Protein AF-A0A4Q3A706-F1 (afdb_monomer)

pLDDT: mean 92.6, std 8.7, range [52.06, 98.5]

Sequence (160 aa):
MGISVAVTYSTTRGGYRIYGEHDINELVDELVRADLVVGWNHVEFDYPVLQGYTIYDLPAQTVNLDMMLSLQETLGFRMKLDAAASASLGTGKSADGLDALKWWQEHKKTGSLEPLMKIAEYCAFDVKVTKCVHEYALANGHIKYHDRGGQLQEAVVSWA

Radius of gyration: 16.3 Å; Cα contacts (8 Å, |Δi|>4): 217; chains: 1; bounding box: 38×32×43 Å

Solvent-accessible surface area (backbone atoms only — not comparable to full-atom values): 9342 Å² total; per-residue (Å²): 127,82,70,74,64,49,53,50,70,39,80,91,78,69,45,75,46,80,32,47,65,90,38,47,66,59,52,51,53,50,48,51,69,34,89,58,44,75,42,73,44,32,74,82,44,53,43,65,51,47,46,82,78,47,92,63,59,54,80,83,56,32,44,75,45,35,52,30,55,58,46,20,74,76,70,75,49,84,63,55,68,67,50,38,36,31,53,58,70,72,47,79,84,76,86,63,73,75,52,45,57,52,27,50,54,49,21,76,73,66,72,47,63,66,35,53,51,52,38,45,52,52,43,45,48,54,48,48,50,50,52,53,46,50,53,47,25,69,76,67,43,30,45,27,32,60,50,99,85,65,48,81,45,74,46,78,52,86,90,121

Secondary structure (DSSP, 8-state):
---SEEEEEETTTTEEEEEEGGGHHHHHHHHHH-S-EEESSTTTTHHHHHTTT-SS-HHHHS-EEEHHHHHHHHHSSPPPHHHHHHHHH----PPPHHHHHHHHHHHHHH--SHHHHHHHHHHHHHHHHHHHHHHHHHHHSEEEEE-TTS-EEEEE----

Foldseek 3Di:
DADQKAKAQDPVVRDMDIDGRVCLVVVLVVQLPDQEDFAACCLVPVQVRSVVPDPDPSVVSHHYDHPQVQLCVQPVDGDDLQQQLCFQVVDHDDDDPVLLVVLVVVCVVPVDCVSVVVNRVSNVVRNVSSVVSVVSCVVPQWTWGADPVRDIDTDGDDPD

Nearest PDB structures (foldseek):
  7mbx-assembly1_R  TM=3.502E-01  e=4.053E+00  Homo sapiens
  9bkk-assembly1_R  TM=3.249E-01  e=5.965E+00  Homo sapiens
  4wav-assembly2_B  TM=2.549E-01  e=6.361E+00  Haloquadratum walsbyi C23
  4wav-assembly1_A  TM=2.654E-01  e=6.361E+00  Haloquadratum walsbyi C23
  6zqe-assembly1_UK  TM=1.660E-01  e=4.322E+00  Saccharomyces cerevisiae S288C

Mean predicted aligned error: 3.95 Å

Structure (mmCIF, N/CA/C/O backbone):
data_AF-A0A4Q3A706-F1
#
_entry.id   AF-A0A4Q3A706-F1
#
loop_
_atom_site.group_PDB
_atom_site.id
_atom_site.type_symbol
_atom_site.label_atom_id
_atom_site.label_alt_id
_atom_site.label_comp_id
_atom_site.label_asym_id
_atom_site.label_entity_id
_atom_site.label_seq_id
_atom_site.pdbx_PDB_ins_code
_atom_site.Cartn_x
_atom_site.Cartn_y
_atom_site.Cartn_z
_atom_site.occupancy
_atom_site.B_iso_or_equiv
_atom_site.auth_seq_id
_atom_site.auth_comp_id
_atom_site.auth_asym_id
_atom_site.auth_atom_id
_atom_site.pdbx_PDB_model_num
ATOM 1 N N . MET A 1 1 ? 4.327 9.803 -15.810 1.00 62.97 1 MET A N 1
ATOM 2 C CA . MET A 1 1 ? 5.052 8.998 -14.802 1.00 62.97 1 MET A CA 1
ATOM 3 C C . MET A 1 1 ? 4.741 7.551 -15.142 1.00 62.97 1 MET A C 1
ATOM 5 O O . MET A 1 1 ? 3.591 7.308 -15.469 1.00 62.97 1 MET A O 1
ATOM 9 N N . GLY A 1 2 ? 5.738 6.670 -15.222 1.00 79.00 2 GLY A N 1
ATOM 10 C CA . GLY A 1 2 ? 5.550 5.273 -15.639 1.00 79.00 2 GLY A CA 1
ATOM 11 C C . GLY A 1 2 ? 5.933 4.306 -14.523 1.00 79.00 2 GLY A C 1
ATOM 12 O O . GLY A 1 2 ? 6.553 4.732 -13.546 1.00 79.00 2 GLY A O 1
ATOM 13 N N . ILE A 1 3 ? 5.570 3.037 -14.670 1.00 87.19 3 ILE A N 1
ATOM 14 C CA . ILE A 1 3 ? 5.856 1.987 -13.688 1.00 87.19 3 ILE A CA 1
ATOM 15 C C . ILE A 1 3 ? 7.185 1.327 -14.043 1.00 87.19 3 ILE A C 1
ATOM 17 O O . ILE A 1 3 ? 7.359 0.839 -15.153 1.00 87.19 3 ILE A O 1
ATOM 21 N N . SER A 1 4 ? 8.123 1.311 -13.096 1.00 90.88 4 SER A N 1
ATOM 22 C CA . SER A 1 4 ? 9.358 0.531 -13.220 1.00 90.88 4 SER A CA 1
ATOM 23 C C . SER A 1 4 ? 9.138 -0.912 -12.769 1.00 90.88 4 SER A C 1
ATOM 25 O O . SER A 1 4 ? 9.434 -1.850 -13.505 1.00 90.88 4 SER A O 1
ATOM 27 N N . VAL A 1 5 ? 8.608 -1.077 -11.558 1.00 94.31 5 VAL A N 1
ATOM 28 C CA . VAL A 1 5 ? 8.279 -2.356 -10.931 1.00 94.31 5 VAL A CA 1
ATOM 29 C C . VAL A 1 5 ? 7.028 -2.163 -10.079 1.00 94.31 5 VAL A C 1
ATOM 31 O O . VAL A 1 5 ? 6.904 -1.152 -9.390 1.00 94.31 5 VAL A O 1
ATOM 34 N N . ALA A 1 6 ? 6.135 -3.146 -10.092 1.00 96.12 6 ALA A N 1
ATOM 35 C CA . ALA A 1 6 ? 5.033 -3.261 -9.145 1.00 96.12 6 ALA A CA 1
ATOM 36 C C . ALA A 1 6 ? 5.099 -4.611 -8.423 1.00 96.12 6 ALA A C 1
ATOM 38 O O . ALA A 1 6 ? 5.630 -5.587 -8.956 1.00 96.12 6 ALA A O 1
ATOM 39 N N . VAL A 1 7 ? 4.576 -4.674 -7.199 1.00 97.56 7 VAL A N 1
ATOM 40 C CA . VAL A 1 7 ? 4.555 -5.903 -6.399 1.00 97.56 7 VAL A CA 1
ATOM 41 C C . VAL A 1 7 ? 3.188 -6.069 -5.756 1.00 97.56 7 VAL A C 1
ATOM 43 O O . VAL A 1 7 ? 2.635 -5.115 -5.222 1.00 97.56 7 VAL A O 1
ATOM 46 N N . THR A 1 8 ? 2.664 -7.291 -5.768 1.00 98.38 8 THR A N 1
ATOM 47 C CA . THR A 1 8 ? 1.468 -7.669 -5.004 1.00 98.38 8 THR A CA 1
ATOM 48 C C . THR A 1 8 ? 1.769 -8.861 -4.108 1.00 98.38 8 THR A C 1
ATOM 50 O O . THR A 1 8 ? 2.693 -9.637 -4.362 1.00 98.38 8 THR A O 1
ATOM 53 N N . TYR A 1 9 ? 0.963 -9.039 -3.063 1.00 98.44 9 TYR A N 1
ATOM 54 C CA . TYR A 1 9 ? 0.813 -10.313 -2.367 1.00 98.44 9 TYR A CA 1
ATOM 55 C C . TYR A 1 9 ? -0.634 -10.762 -2.531 1.00 98.44 9 TYR A C 1
ATOM 57 O O . TYR A 1 9 ? -1.549 -10.029 -2.168 1.00 98.44 9 TYR A O 1
ATOM 65 N N . SER A 1 10 ? -0.842 -11.968 -3.055 1.00 98.06 10 SER A N 1
ATOM 66 C CA . SER A 1 10 ? -2.180 -12.546 -3.189 1.00 98.06 10 SER A CA 1
ATOM 67 C C . SER A 1 10 ? -2.381 -13.611 -2.119 1.00 98.06 10 SER A C 1
ATOM 69 O O . SER A 1 10 ? -1.570 -14.531 -1.996 1.00 98.06 10 SER A O 1
ATOM 71 N N . THR A 1 11 ? -3.474 -13.505 -1.365 1.00 96.19 11 THR A N 1
ATOM 72 C CA . THR A 1 11 ? -3.893 -14.519 -0.387 1.00 96.19 11 THR A CA 1
ATOM 73 C C . THR A 1 11 ? -4.352 -15.804 -1.073 1.00 96.19 11 THR A C 1
ATOM 75 O O . THR A 1 11 ? -4.029 -16.886 -0.594 1.00 96.19 11 THR A O 1
ATOM 78 N N . THR A 1 12 ? -5.001 -15.708 -2.238 1.00 94.88 12 THR A N 1
ATOM 79 C CA . THR A 1 12 ? -5.393 -16.858 -3.072 1.00 94.88 12 THR A CA 1
ATOM 80 C C . THR A 1 12 ? -4.182 -17.645 -3.568 1.00 94.88 12 T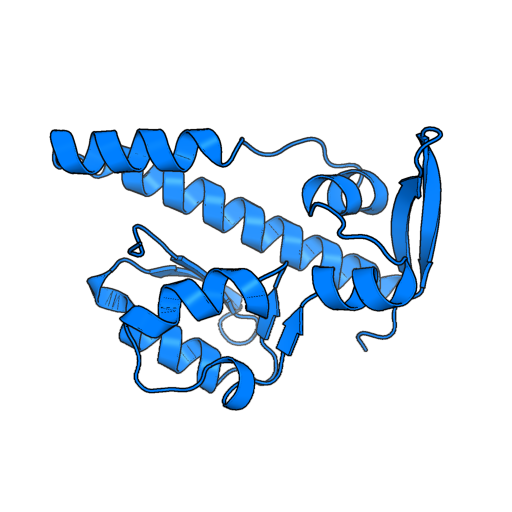HR A C 1
ATOM 82 O O . THR A 1 12 ? -4.180 -18.873 -3.525 1.00 94.88 12 THR A O 1
ATOM 85 N N . ARG A 1 13 ? -3.133 -16.948 -4.031 1.00 95.44 13 ARG A N 1
ATOM 86 C CA . ARG A 1 13 ? -1.874 -17.578 -4.472 1.00 95.44 13 ARG A CA 1
ATOM 87 C C . ARG A 1 13 ? -0.967 -17.967 -3.299 1.00 95.44 13 ARG A C 1
ATOM 89 O O . ARG A 1 13 ? -0.125 -18.846 -3.452 1.00 95.44 13 ARG A O 1
ATOM 96 N N . GLY A 1 14 ? -1.094 -17.293 -2.158 1.00 96.25 14 GLY A N 1
ATOM 97 C CA . GLY A 1 14 ? -0.226 -17.462 -0.992 1.00 96.25 14 GLY A CA 1
ATOM 98 C C . GLY A 1 14 ? 1.184 -16.889 -1.171 1.00 96.25 14 GLY A C 1
ATOM 99 O O . GLY A 1 14 ? 2.118 -17.359 -0.522 1.00 96.25 14 GLY A O 1
ATOM 100 N N . GLY A 1 15 ? 1.380 -15.894 -2.045 1.00 96.94 15 GLY A N 1
ATOM 101 C CA . GLY A 1 15 ? 2.727 -15.432 -2.390 1.00 96.94 15 GLY A CA 1
ATOM 102 C C . GLY A 1 15 ? 2.815 -14.080 -3.088 1.00 96.94 15 GLY A C 1
ATOM 103 O O . GLY A 1 15 ? 1.850 -13.589 -3.688 1.00 96.94 15 GLY A O 1
ATOM 104 N N . TYR A 1 16 ? 4.022 -13.512 -3.022 1.00 97.88 16 TYR A N 1
ATOM 105 C CA . TYR A 1 16 ? 4.380 -12.274 -3.706 1.00 97.88 16 TYR A CA 1
ATOM 106 C C . TYR A 1 16 ? 4.522 -12.499 -5.208 1.00 97.88 16 TYR A C 1
ATOM 108 O O . TYR A 1 16 ? 4.970 -13.561 -5.647 1.00 97.88 16 TYR A O 1
ATOM 116 N N . ARG A 1 17 ? 4.185 -11.478 -5.988 1.00 97.88 17 ARG A N 1
ATOM 117 C CA . ARG A 1 17 ? 4.477 -11.423 -7.415 1.00 97.88 17 ARG A CA 1
ATOM 118 C C . ARG A 1 17 ? 5.020 -10.055 -7.777 1.00 97.88 17 ARG A C 1
ATOM 120 O O . ARG A 1 17 ? 4.501 -9.046 -7.316 1.00 97.88 17 ARG A O 1
ATOM 127 N N . ILE A 1 18 ? 6.076 -10.061 -8.579 1.00 97.12 18 ILE A N 1
ATOM 128 C CA . ILE A 1 18 ? 6.731 -8.870 -9.109 1.00 97.12 18 ILE A CA 1
ATOM 129 C C . ILE A 1 18 ? 6.292 -8.726 -10.566 1.00 97.12 18 ILE A C 1
ATOM 131 O O . ILE A 1 18 ? 6.258 -9.719 -11.294 1.00 97.12 18 ILE A O 1
ATOM 135 N N . TYR A 1 19 ? 5.969 -7.503 -10.963 1.00 96.81 19 TYR A N 1
ATOM 136 C CA . TYR A 1 19 ? 5.522 -7.132 -12.298 1.00 96.81 19 TYR A CA 1
ATOM 137 C C . TYR A 1 19 ? 6.473 -6.089 -12.871 1.00 96.81 19 TYR A C 1
ATOM 139 O O . TYR A 1 19 ? 6.715 -5.056 -12.240 1.00 96.81 19 TYR A O 1
ATOM 147 N N . GLY A 1 20 ? 7.009 -6.355 -14.060 1.00 93.44 20 GLY A N 1
ATOM 148 C CA . GLY A 1 20 ? 7.644 -5.325 -14.873 1.00 93.44 20 GLY A CA 1
ATOM 149 C C . GLY A 1 20 ? 6.614 -4.548 -15.693 1.00 93.44 20 GLY A C 1
ATOM 150 O O . GLY A 1 20 ? 5.427 -4.873 -15.711 1.00 93.44 20 GLY A O 1
ATOM 151 N N . GLU A 1 21 ? 7.077 -3.549 -16.443 1.00 90.00 21 GLU A N 1
ATOM 152 C CA . GLU A 1 21 ? 6.218 -2.750 -17.331 1.00 90.00 21 GLU A CA 1
ATOM 153 C C . GLU A 1 21 ? 5.483 -3.600 -18.390 1.00 90.00 21 GLU A C 1
ATOM 155 O O . GLU A 1 21 ? 4.365 -3.279 -18.789 1.00 90.00 21 GLU A O 1
ATOM 160 N N . HIS A 1 22 ? 6.068 -4.721 -18.820 1.00 91.06 22 HIS A N 1
ATOM 161 C CA . HIS A 1 22 ? 5.438 -5.635 -19.780 1.00 91.06 22 HIS A CA 1
ATOM 162 C C . HIS A 1 22 ? 4.329 -6.507 -19.171 1.00 91.06 22 HIS A C 1
ATOM 164 O O . HIS A 1 22 ? 3.493 -7.018 -19.913 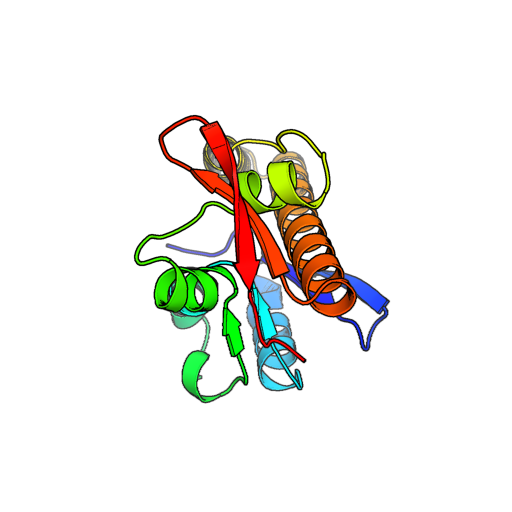1.00 91.06 22 HIS A O 1
ATOM 170 N N . ASP A 1 23 ? 4.286 -6.629 -17.843 1.00 95.69 23 ASP A N 1
ATOM 171 C CA . ASP A 1 23 ? 3.353 -7.502 -17.125 1.00 95.69 23 ASP A CA 1
ATOM 172 C C . ASP A 1 23 ? 2.151 -6.726 -16.553 1.00 95.69 23 ASP A C 1
ATOM 174 O O . ASP A 1 23 ? 1.338 -7.283 -15.816 1.00 95.69 23 ASP A O 1
ATOM 178 N N . ILE A 1 24 ? 2.018 -5.430 -16.864 1.00 94.31 24 ILE A N 1
ATOM 179 C CA . ILE A 1 24 ? 1.009 -4.553 -16.244 1.00 94.31 24 ILE A CA 1
ATOM 180 C C . ILE A 1 24 ? -0.423 -5.007 -16.531 1.00 94.31 24 ILE A C 1
ATOM 182 O O . ILE A 1 24 ? -1.274 -4.903 -15.652 1.00 94.31 24 ILE A O 1
ATOM 186 N N . ASN A 1 25 ? -0.693 -5.574 -17.708 1.00 94.69 25 ASN A N 1
ATOM 187 C CA . ASN A 1 25 ? -2.013 -6.144 -17.992 1.00 94.69 25 ASN A CA 1
ATOM 188 C C . ASN A 1 25 ? -2.357 -7.278 -17.015 1.00 94.69 25 ASN A C 1
ATOM 190 O O . ASN A 1 25 ? -3.488 -7.366 -16.551 1.00 94.69 25 ASN A O 1
ATOM 194 N N . GLU A 1 26 ? -1.376 -8.103 -16.642 1.00 97.00 26 GLU A N 1
ATOM 195 C CA . GLU A 1 26 ? -1.588 -9.190 -15.686 1.00 97.00 26 GLU A CA 1
ATOM 196 C C . GLU A 1 26 ? -1.778 -8.680 -14.255 1.00 97.00 26 GLU A C 1
ATOM 198 O O . GLU A 1 26 ? -2.561 -9.254 -13.501 1.00 97.00 26 GLU A O 1
ATOM 203 N N . LEU A 1 27 ? -1.092 -7.593 -13.883 1.00 97.56 27 LEU A N 1
ATOM 204 C CA . LEU A 1 27 ? -1.327 -6.896 -12.616 1.00 97.56 27 LEU A CA 1
ATOM 205 C C . LEU A 1 27 ? -2.754 -6.344 -12.554 1.00 97.56 27 LEU A C 1
ATOM 207 O O . LEU A 1 27 ? -3.455 -6.551 -11.569 1.00 97.56 27 LEU A O 1
ATOM 211 N N . VAL A 1 28 ? -3.189 -5.655 -13.608 1.00 97.00 28 VAL A N 1
ATOM 212 C CA . VAL A 1 28 ? -4.539 -5.090 -13.707 1.00 97.00 28 VAL A CA 1
ATOM 213 C C . VAL A 1 28 ? -5.593 -6.192 -13.607 1.00 97.00 28 VAL A C 1
ATOM 215 O O . VAL A 1 28 ? -6.535 -6.058 -12.829 1.00 97.00 28 VAL A O 1
ATOM 218 N N . ASP A 1 29 ? -5.410 -7.301 -14.323 1.00 96.31 29 ASP A N 1
ATOM 219 C CA . ASP A 1 29 ? -6.312 -8.450 -14.249 1.00 96.31 29 ASP A CA 1
ATOM 220 C C . ASP A 1 29 ? -6.339 -9.080 -12.846 1.00 96.31 29 ASP A C 1
ATOM 222 O O . ASP A 1 29 ? -7.403 -9.493 -12.383 1.00 96.31 29 ASP A O 1
ATOM 226 N N . GLU A 1 30 ? -5.198 -9.152 -12.148 1.00 97.06 30 GLU A N 1
ATOM 227 C CA . GLU A 1 30 ? -5.143 -9.628 -10.760 1.00 97.06 30 GLU A CA 1
ATOM 228 C C . GLU A 1 30 ? -5.924 -8.702 -9.816 1.00 97.06 30 GLU A C 1
ATOM 230 O O . GLU A 1 30 ? -6.694 -9.196 -8.994 1.00 97.06 30 GLU A O 1
ATOM 235 N N . LEU A 1 31 ? -5.769 -7.382 -9.955 1.00 97.62 31 LEU A N 1
ATOM 236 C CA . LEU A 1 31 ? -6.467 -6.390 -9.131 1.00 97.62 31 LEU A CA 1
ATOM 237 C C . LEU A 1 31 ? -7.984 -6.433 -9.348 1.00 97.62 31 LEU A C 1
ATOM 239 O O . LEU A 1 31 ? -8.736 -6.479 -8.380 1.00 97.62 31 LEU A O 1
ATOM 243 N N . VAL A 1 32 ? -8.438 -6.470 -10.605 1.00 96.94 32 VAL A N 1
ATOM 244 C CA . VAL A 1 32 ? -9.872 -6.507 -10.956 1.00 96.94 32 VAL A CA 1
ATOM 245 C C . VAL A 1 32 ? -10.544 -7.803 -10.493 1.00 96.94 32 VAL A C 1
ATOM 247 O O . VAL A 1 32 ? -11.730 -7.812 -10.176 1.00 96.94 32 VAL A O 1
ATOM 250 N N . ARG A 1 33 ? -9.801 -8.913 -10.439 1.00 96.25 33 ARG A N 1
ATOM 251 C CA . ARG A 1 33 ? -10.317 -10.210 -9.975 1.00 96.25 33 ARG A CA 1
ATOM 252 C C . ARG A 1 33 ? -10.272 -10.394 -8.462 1.00 96.25 33 ARG A C 1
ATOM 254 O O . ARG A 1 33 ? -10.818 -11.384 -7.981 1.00 96.25 33 ARG A O 1
ATOM 261 N N . ALA A 1 34 ? -9.584 -9.522 -7.731 1.00 97.56 34 ALA A N 1
ATOM 262 C CA . ALA A 1 34 ? -9.468 -9.645 -6.289 1.00 97.56 34 ALA A CA 1
ATOM 263 C C . ALA A 1 34 ? -10.809 -9.344 -5.608 1.00 97.56 34 ALA A C 1
ATOM 265 O O . ALA A 1 34 ? -11.464 -8.352 -5.920 1.00 97.56 34 ALA A O 1
ATOM 266 N N . ASP A 1 35 ? -11.177 -10.161 -4.618 1.00 97.31 35 ASP A N 1
ATOM 267 C CA . ASP A 1 35 ? -12.358 -9.904 -3.781 1.00 97.31 35 ASP A CA 1
ATOM 268 C C . ASP A 1 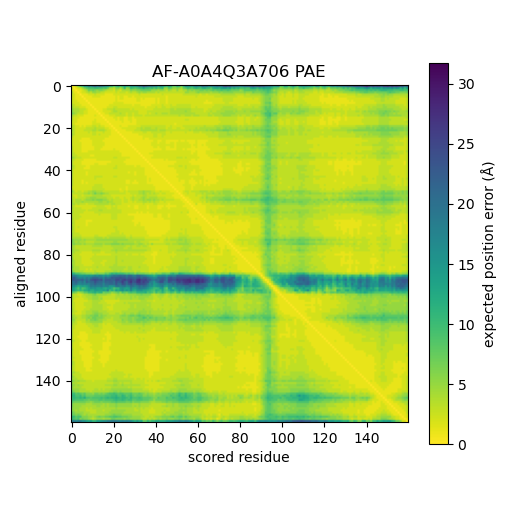35 ? -12.214 -8.599 -2.975 1.00 97.31 35 ASP A C 1
ATOM 270 O O . ASP A 1 35 ? -13.203 -7.949 -2.639 1.00 97.31 35 ASP A O 1
ATOM 274 N N . LEU A 1 36 ? -10.969 -8.226 -2.660 1.00 98.00 36 LEU A N 1
ATOM 275 C CA . LEU A 1 36 ? -10.591 -6.993 -1.981 1.00 98.00 36 LEU A CA 1
ATOM 276 C C . LEU A 1 36 ? -9.132 -6.648 -2.306 1.00 98.00 36 LEU A C 1
ATOM 278 O O . LEU A 1 36 ? -8.232 -7.464 -2.094 1.00 98.00 36 LEU A O 1
ATOM 282 N N . VAL A 1 37 ? -8.886 -5.420 -2.755 1.00 98.50 37 VAL A N 1
ATOM 283 C CA . VAL A 1 37 ? -7.542 -4.848 -2.864 1.00 98.50 37 VAL A CA 1
ATOM 284 C C . VAL A 1 37 ? -7.245 -4.057 -1.595 1.00 98.50 37 VAL A C 1
ATOM 286 O O . VAL A 1 37 ? -7.868 -3.030 -1.322 1.00 98.50 37 VAL A O 1
ATOM 289 N N . VAL A 1 38 ? -6.280 -4.548 -0.818 1.00 98.44 38 VAL A N 1
ATOM 290 C CA . VAL A 1 38 ? -5.792 -3.887 0.397 1.00 98.44 38 VAL A CA 1
ATOM 291 C C . VAL A 1 38 ? -4.470 -3.195 0.094 1.00 98.44 38 VAL A C 1
ATOM 293 O O . VAL A 1 38 ? -3.536 -3.831 -0.396 1.00 98.44 38 VAL A O 1
ATOM 296 N N . GLY A 1 39 ? -4.369 -1.912 0.426 1.00 97.94 39 GLY A N 1
ATOM 297 C CA . GLY A 1 39 ? -3.167 -1.122 0.177 1.00 97.94 39 GLY A CA 1
ATOM 298 C C . GLY A 1 39 ? -3.001 0.050 1.139 1.00 97.94 39 GLY A C 1
ATOM 299 O O . GLY A 1 39 ? -3.782 0.240 2.077 1.00 97.94 39 GLY A O 1
ATOM 300 N N . TRP A 1 40 ? -1.945 0.831 0.912 1.00 97.62 40 TRP A N 1
ATOM 301 C CA . TRP A 1 40 ? -1.657 2.052 1.659 1.00 97.62 40 TRP A CA 1
ATOM 302 C C . TRP A 1 40 ? -1.539 3.227 0.692 1.00 97.62 40 TRP A C 1
ATOM 304 O O . TRP A 1 40 ? -0.509 3.382 0.042 1.00 97.62 40 TRP A O 1
ATOM 314 N N . ASN A 1 41 ? -2.572 4.073 0.627 1.00 97.38 41 ASN A N 1
ATOM 315 C CA . ASN A 1 41 ? -2.684 5.167 -0.339 1.00 97.38 41 ASN A CA 1
ATOM 316 C C . ASN A 1 41 ? -2.736 4.699 -1.811 1.00 97.38 41 ASN A C 1
ATOM 318 O O . ASN A 1 41 ? -2.395 5.466 -2.711 1.00 97.38 41 ASN A O 1
ATOM 322 N N . HIS A 1 42 ? -3.151 3.457 -2.078 1.00 97.81 42 HIS A N 1
ATOM 323 C CA . HIS A 1 42 ? -3.152 2.896 -3.429 1.00 97.81 42 HIS A CA 1
ATOM 324 C C . HIS A 1 42 ? -4.233 3.490 -4.329 1.00 97.81 42 HIS A C 1
ATOM 326 O O . HIS A 1 42 ? -4.031 3.600 -5.539 1.00 97.81 42 HIS A O 1
ATOM 332 N N . VAL A 1 43 ? -5.346 3.945 -3.750 1.00 97.88 43 VAL A N 1
ATOM 333 C CA . VAL A 1 43 ? -6.437 4.565 -4.515 1.00 97.88 43 VAL A CA 1
ATOM 334 C C . VAL A 1 43 ? -6.020 5.930 -5.063 1.00 97.88 43 VAL A C 1
ATO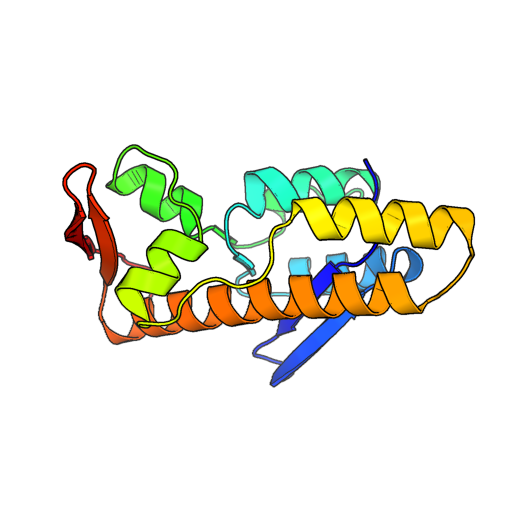M 336 O O . VAL A 1 43 ? -6.363 6.273 -6.192 1.00 97.88 43 VAL A O 1
ATOM 339 N N . GLU A 1 44 ? -5.253 6.707 -4.297 1.00 96.62 44 GLU A N 1
ATOM 340 C CA . GLU A 1 44 ? -4.813 8.048 -4.704 1.00 96.62 44 GLU A CA 1
ATOM 341 C C . GLU A 1 44 ? -3.397 8.096 -5.299 1.00 96.62 44 GLU A C 1
ATOM 343 O O . GLU A 1 44 ? -2.974 9.150 -5.781 1.00 96.62 44 GLU A O 1
ATOM 348 N N . PHE A 1 45 ? -2.649 6.990 -5.273 1.00 94.75 45 PHE A N 1
ATOM 349 C CA . PHE A 1 45 ? -1.290 6.929 -5.813 1.00 94.75 45 PHE A CA 1
ATOM 350 C C . PHE A 1 45 ? -1.132 5.855 -6.889 1.00 94.75 45 PHE A C 1
ATOM 352 O O . PHE A 1 45 ? -0.973 6.195 -8.063 1.00 94.75 45 PHE A O 1
ATOM 359 N N . ASP A 1 46 ? -1.198 4.578 -6.518 1.00 95.44 46 ASP A N 1
ATOM 360 C CA . ASP A 1 46 ? -0.935 3.454 -7.420 1.00 95.44 46 ASP A CA 1
ATOM 361 C C . ASP A 1 46 ? -1.917 3.413 -8.598 1.00 95.44 46 ASP A C 1
ATOM 363 O O . ASP A 1 46 ? -1.499 3.294 -9.751 1.00 95.44 46 ASP A O 1
ATOM 367 N N . TYR A 1 47 ? -3.215 3.582 -8.342 1.00 96.50 47 TYR A N 1
ATOM 368 C CA . TYR A 1 47 ? -4.240 3.570 -9.388 1.00 96.50 47 TYR A CA 1
ATOM 369 C C . TYR A 1 47 ? -4.083 4.713 -10.401 1.00 96.50 47 TYR A C 1
ATOM 371 O O . TYR A 1 47 ? -4.053 4.420 -11.597 1.00 96.50 47 TYR A O 1
ATOM 379 N N . PRO A 1 48 ? -3.890 5.987 -10.001 1.00 95.06 48 PRO A N 1
ATOM 380 C CA . PRO A 1 48 ? -3.558 7.057 -10.942 1.00 95.06 48 PRO A CA 1
ATOM 381 C C . PRO A 1 48 ? -2.311 6.788 -11.790 1.00 95.06 48 PRO A C 1
ATOM 383 O O . PRO A 1 48 ? -2.270 7.182 -12.956 1.00 95.06 48 PRO A O 1
ATOM 386 N N . VAL A 1 49 ? -1.294 6.117 -11.236 1.00 93.50 49 VAL A N 1
ATOM 387 C CA . VAL A 1 49 ? -0.103 5.718 -12.001 1.00 93.50 49 VAL A CA 1
ATOM 388 C C . VAL A 1 49 ? -0.446 4.606 -13.002 1.00 93.50 49 VAL A C 1
ATOM 390 O O . VAL A 1 49 ? -0.044 4.686 -14.165 1.00 93.50 49 VAL A O 1
ATOM 393 N N . LEU A 1 50 ? -1.231 3.608 -12.590 1.00 94.12 50 LEU A N 1
ATOM 394 C CA . LEU A 1 50 ? -1.704 2.513 -13.444 1.00 94.12 50 LEU A CA 1
ATOM 395 C C . LEU A 1 50 ? -2.679 2.972 -14.534 1.00 94.12 50 LEU A C 1
ATOM 397 O O . LEU A 1 50 ? -2.736 2.342 -15.587 1.00 94.12 50 LEU A O 1
ATOM 401 N N . GLN A 1 51 ? -3.393 4.083 -14.343 1.00 90.88 51 GLN A N 1
ATOM 402 C CA . GLN A 1 51 ? -4.363 4.608 -15.311 1.00 90.88 51 GLN A CA 1
ATOM 403 C C . GLN A 1 51 ? -3.739 4.903 -16.686 1.00 90.88 51 GLN A C 1
ATOM 405 O O . GLN A 1 51 ? -4.428 4.855 -17.700 1.00 90.88 51 GLN A O 1
ATOM 410 N N . GLY A 1 52 ? -2.428 5.165 -16.745 1.00 90.62 52 GLY A N 1
ATOM 411 C CA . GLY A 1 52 ? -1.700 5.318 -18.010 1.00 90.62 52 GLY A CA 1
ATOM 412 C C . GLY A 1 52 ? -1.558 4.025 -18.825 1.00 90.62 52 GLY A C 1
ATOM 413 O O . GLY A 1 52 ? -1.182 4.088 -19.993 1.00 90.62 52 GLY A O 1
ATOM 414 N N . TYR A 1 53 ? -1.859 2.873 -18.224 1.00 91.00 53 TYR A N 1
ATOM 415 C CA . TYR A 1 53 ? -1.636 1.537 -18.778 1.00 91.00 53 TYR A CA 1
ATOM 416 C C . TYR A 1 53 ? -2.926 0.732 -18.976 1.00 91.00 53 TYR A C 1
ATOM 418 O O . TYR A 1 53 ? -2.884 -0.342 -19.571 1.00 91.00 53 TYR A O 1
ATOM 426 N N . THR A 1 54 ? -4.072 1.223 -18.499 1.00 92.81 54 THR A N 1
ATOM 427 C CA . THR A 1 54 ? -5.349 0.504 -18.572 1.00 92.81 54 THR A CA 1
ATOM 428 C C . THR A 1 54 ? -6.517 1.419 -18.917 1.00 92.81 54 THR A C 1
ATOM 430 O O . THR A 1 54 ? -6.532 2.602 -18.579 1.00 92.81 54 THR A O 1
ATOM 433 N N . ILE A 1 55 ? -7.520 0.848 -19.587 1.00 92.00 55 ILE A N 1
ATOM 434 C CA . ILE A 1 55 ? -8.804 1.508 -19.858 1.00 92.00 55 ILE A CA 1
ATOM 435 C C . ILE A 1 55 ? -9.788 1.383 -18.690 1.00 92.00 55 ILE A C 1
ATOM 437 O O . ILE A 1 55 ? -10.819 2.052 -18.690 1.00 92.00 55 ILE A O 1
ATOM 441 N N . TYR A 1 56 ? -9.506 0.503 -17.725 1.00 92.19 56 TYR A N 1
ATOM 442 C CA . TYR A 1 56 ? -10.356 0.331 -16.557 1.00 92.19 56 TYR A CA 1
ATOM 443 C C . TYR A 1 56 ? -10.243 1.539 -15.628 1.00 92.19 56 TYR A C 1
ATOM 445 O O . TYR A 1 56 ? -9.152 2.050 -15.378 1.00 92.19 56 TYR A O 1
ATOM 453 N N . ASP A 1 57 ? -11.379 1.955 -15.079 1.00 94.69 57 ASP A N 1
ATOM 454 C CA . ASP A 1 57 ? -11.432 2.827 -13.909 1.00 94.69 57 ASP A CA 1
ATOM 455 C C . ASP A 1 57 ? -11.193 1.961 -12.663 1.00 94.69 57 ASP A C 1
ATOM 457 O O . ASP A 1 57 ? -12.127 1.382 -12.108 1.00 94.69 57 ASP A O 1
ATOM 461 N N . LEU A 1 58 ? -9.924 1.774 -12.283 1.00 96.25 58 LEU A N 1
ATOM 462 C CA . LEU A 1 58 ? -9.532 0.834 -11.222 1.00 96.25 58 LEU A CA 1
ATOM 463 C C . LEU A 1 58 ? -10.271 1.060 -9.890 1.00 96.25 58 LEU A C 1
ATOM 465 O O . LEU A 1 58 ? -10.754 0.065 -9.344 1.00 96.25 58 LEU A O 1
ATOM 469 N N . PRO A 1 59 ? -10.440 2.300 -9.380 1.00 96.38 59 PRO A N 1
ATOM 470 C CA . PRO A 1 59 ? -11.280 2.551 -8.209 1.00 96.38 59 PRO A CA 1
ATOM 471 C C . PRO A 1 59 ? -12.706 1.999 -8.329 1.00 96.38 59 PRO A C 1
ATOM 473 O O . PRO A 1 59 ? -13.232 1.469 -7.356 1.00 96.38 59 PRO A O 1
ATOM 476 N N . ALA A 1 60 ? -13.329 2.109 -9.507 1.00 96.38 60 ALA A N 1
ATOM 477 C CA . ALA A 1 60 ? -14.701 1.655 -9.736 1.00 96.38 60 ALA A CA 1
ATOM 478 C C . ALA A 1 60 ? -14.807 0.155 -10.060 1.00 96.38 60 ALA A C 1
ATOM 480 O O . ALA A 1 60 ? -15.876 -0.433 -9.906 1.00 96.38 60 ALA A O 1
ATOM 481 N N . GLN A 1 61 ? -13.724 -0.459 -10.539 1.00 96.88 61 GLN A N 1
ATOM 482 C CA . GLN A 1 61 ? -13.677 -1.872 -10.933 1.00 96.88 61 GLN A CA 1
ATOM 483 C C . GLN A 1 61 ? -13.159 -2.799 -9.828 1.00 96.88 61 GLN A C 1
ATOM 485 O O . GLN A 1 61 ? -13.211 -4.015 -9.987 1.00 96.88 61 GLN A O 1
ATOM 490 N N . THR A 1 62 ? -12.653 -2.253 -8.723 1.00 97.75 62 THR A N 1
ATOM 491 C CA . THR A 1 62 ? -12.121 -3.032 -7.598 1.00 97.75 62 THR A CA 1
ATOM 492 C C . THR A 1 62 ? -12.858 -2.698 -6.305 1.00 97.75 62 THR A C 1
ATOM 494 O O . THR A 1 62 ? -13.313 -1.573 -6.097 1.00 97.75 62 THR A O 1
ATOM 497 N N . VAL A 1 63 ? -12.959 -3.672 -5.401 1.00 97.88 63 VAL A N 1
ATOM 498 C CA . VAL A 1 63 ? -13.344 -3.414 -4.007 1.00 97.88 63 VAL A CA 1
ATOM 499 C C . VAL A 1 63 ? -12.072 -3.040 -3.255 1.00 97.88 63 VAL A C 1
ATOM 501 O O . VAL A 1 63 ? -11.089 -3.774 -3.320 1.00 97.88 63 VAL A O 1
ATOM 504 N N . ASN A 1 64 ? -12.061 -1.898 -2.566 1.00 97.94 64 ASN A N 1
ATOM 505 C CA . ASN A 1 64 ? -10.837 -1.327 -2.006 1.00 97.94 64 ASN A CA 1
ATOM 506 C C . ASN A 1 64 ? -10.908 -1.155 -0.493 1.00 97.94 64 ASN A C 1
ATOM 508 O O . ASN A 1 64 ? -11.849 -0.560 0.027 1.00 97.94 64 ASN A O 1
ATOM 512 N N . LEU A 1 65 ? -9.839 -1.572 0.180 1.00 98.31 65 LEU A N 1
ATOM 513 C CA . LEU A 1 65 ? -9.479 -1.109 1.512 1.00 98.31 65 LEU A CA 1
ATOM 514 C C . LEU A 1 65 ? -8.164 -0.336 1.409 1.00 98.31 65 LEU A C 1
ATOM 516 O O . LEU A 1 65 ? -7.074 -0.908 1.447 1.00 98.31 65 LEU A O 1
ATOM 520 N N . ASP A 1 66 ? -8.271 0.982 1.264 1.00 98.25 66 ASP A N 1
ATOM 521 C CA . ASP A 1 66 ? -7.121 1.869 1.411 1.00 98.25 66 ASP A CA 1
ATOM 522 C C . ASP A 1 66 ? -6.979 2.239 2.889 1.00 98.25 66 ASP A C 1
ATOM 524 O O . ASP A 1 66 ? -7.734 3.056 3.427 1.00 98.25 66 ASP A O 1
ATOM 528 N N . MET A 1 67 ? -6.025 1.602 3.572 1.00 97.94 67 MET A N 1
ATOM 529 C CA . MET A 1 67 ? -5.872 1.761 5.020 1.00 97.94 67 MET A CA 1
ATOM 530 C C . MET A 1 67 ? -5.496 3.191 5.414 1.00 97.94 67 MET A C 1
ATOM 532 O O . MET A 1 67 ? -5.877 3.649 6.491 1.00 97.94 67 MET A O 1
ATOM 536 N N . MET A 1 68 ? -4.778 3.918 4.554 1.00 97.75 68 MET A N 1
ATOM 537 C CA . MET A 1 68 ? -4.405 5.302 4.836 1.00 97.75 68 MET A CA 1
ATOM 538 C C . MET A 1 68 ? -5.636 6.204 4.791 1.00 97.75 68 MET A C 1
ATOM 540 O O . MET A 1 68 ? -5.837 6.991 5.716 1.00 97.75 68 MET A O 1
ATOM 544 N N . LEU A 1 69 ? -6.474 6.055 3.760 1.00 97.81 69 LEU A N 1
ATOM 545 C CA . LEU A 1 69 ? -7.712 6.825 3.636 1.00 97.81 69 LEU A CA 1
ATOM 546 C C . LEU A 1 69 ? -8.701 6.486 4.757 1.00 97.81 69 LEU A C 1
ATOM 548 O O . LEU A 1 69 ? -9.221 7.398 5.394 1.00 97.81 69 LEU A O 1
ATOM 552 N N . SER A 1 70 ? -8.875 5.202 5.086 1.00 97.25 70 SER A N 1
ATOM 553 C CA . SER A 1 70 ? -9.729 4.773 6.205 1.00 97.25 70 SER A CA 1
ATOM 554 C C . SER A 1 70 ? -9.280 5.376 7.547 1.00 97.25 70 SER A C 1
ATOM 556 O O . SER A 1 70 ? -10.094 5.876 8.330 1.00 97.25 70 SER A O 1
ATOM 558 N N . LEU A 1 71 ? -7.968 5.404 7.809 1.00 96.62 71 LEU A N 1
ATOM 559 C CA . LEU A 1 71 ? -7.420 6.072 8.992 1.00 96.62 71 LEU A CA 1
ATOM 560 C C . LEU A 1 71 ? -7.579 7.594 8.914 1.00 96.62 71 LEU A C 1
ATOM 562 O O . LEU A 1 71 ? -7.867 8.218 9.932 1.00 96.62 71 LEU A O 1
ATOM 566 N N . GLN A 1 72 ? -7.419 8.201 7.735 1.00 96.62 72 GLN A N 1
ATOM 567 C CA . GLN A 1 72 ? -7.608 9.639 7.546 1.00 96.62 72 GLN A CA 1
ATOM 568 C C . GLN A 1 72 ? -9.040 10.066 7.889 1.00 96.62 72 GLN A C 1
ATOM 570 O O . GLN A 1 72 ? -9.210 11.107 8.524 1.00 96.62 72 GLN A O 1
ATOM 575 N N . GLU A 1 73 ? -10.052 9.283 7.515 1.00 94.50 73 GLU A N 1
ATOM 576 C CA . GLU A 1 73 ? -11.456 9.557 7.853 1.00 94.50 73 GLU A CA 1
ATOM 577 C C . GLU A 1 73 ? -11.688 9.600 9.367 1.00 94.50 73 GLU A C 1
ATOM 579 O O . GLU A 1 73 ? -12.433 10.445 9.861 1.00 94.50 73 GLU A O 1
ATOM 584 N N . THR A 1 74 ? -10.999 8.733 10.111 1.00 91.69 74 THR A N 1
ATOM 585 C CA . THR A 1 74 ? -11.157 8.619 11.567 1.00 91.69 74 THR A CA 1
ATOM 586 C C . THR A 1 74 ? -10.289 9.625 12.331 1.00 91.69 74 THR A C 1
ATOM 588 O O . THR A 1 74 ? -10.716 10.195 13.333 1.00 91.69 74 THR A O 1
ATOM 591 N N . LEU A 1 75 ? -9.056 9.856 11.873 1.00 93.56 75 LEU A N 1
ATOM 592 C CA . LEU A 1 75 ? -8.040 10.639 12.584 1.00 93.56 75 LEU A CA 1
ATOM 593 C C . LEU A 1 75 ? -7.928 12.091 12.099 1.00 93.56 75 LEU A C 1
ATOM 595 O O . LEU A 1 75 ? -7.329 12.925 12.779 1.00 93.56 75 LEU A O 1
ATOM 599 N N . GLY A 1 76 ? -8.459 12.406 10.916 1.00 94.31 76 GLY A N 1
ATOM 600 C CA . GLY A 1 76 ? -8.400 13.736 10.307 1.00 94.31 76 GLY A CA 1
ATOM 601 C C . GLY A 1 76 ? -7.043 14.111 9.698 1.00 94.31 76 GLY A C 1
ATOM 602 O O . GLY A 1 76 ? -6.839 15.265 9.321 1.00 94.31 76 GLY A O 1
ATOM 603 N N . PHE A 1 77 ? -6.093 13.176 9.592 1.00 94.06 77 PHE A N 1
ATOM 604 C CA . PHE A 1 77 ? -4.799 13.402 8.943 1.00 94.06 77 PHE A CA 1
ATOM 605 C C . PHE A 1 77 ? -4.278 12.144 8.244 1.00 94.06 77 PHE A C 1
ATOM 607 O O . PHE A 1 77 ? -4.638 11.024 8.592 1.00 94.06 77 PHE A O 1
ATOM 614 N N . ARG A 1 78 ? -3.381 12.336 7.271 1.00 95.06 78 ARG A N 1
ATOM 615 C CA . ARG A 1 78 ? -2.732 11.238 6.544 1.00 95.06 78 ARG A CA 1
ATOM 616 C C . ARG A 1 78 ? -1.575 10.660 7.339 1.00 95.06 78 ARG A C 1
ATOM 618 O O . ARG A 1 78 ? -0.615 11.369 7.648 1.00 95.06 78 ARG A O 1
ATOM 625 N N . MET A 1 79 ? -1.647 9.370 7.633 1.00 93.69 79 MET A N 1
ATOM 626 C CA . MET A 1 79 ? -0.594 8.650 8.340 1.00 93.69 79 MET A CA 1
ATOM 627 C C . MET A 1 79 ? 0.355 7.960 7.356 1.00 93.69 79 MET A C 1
ATOM 629 O O . MET A 1 79 ? -0.061 7.417 6.334 1.00 93.69 79 MET A O 1
ATOM 633 N N . LYS A 1 80 ? 1.654 7.966 7.668 1.00 93.50 80 LYS A N 1
ATOM 634 C CA . LYS A 1 80 ? 2.646 7.187 6.917 1.00 93.50 80 LYS A CA 1
ATOM 635 C C . LYS A 1 80 ? 2.591 5.719 7.338 1.00 93.50 80 LYS A C 1
ATOM 637 O O . LYS A 1 80 ? 2.472 5.451 8.532 1.00 93.50 80 LYS A O 1
ATOM 642 N N . LEU A 1 81 ? 2.794 4.807 6.386 1.00 94.06 81 LEU A N 1
ATOM 643 C CA . LEU A 1 81 ? 2.878 3.366 6.649 1.00 94.06 81 LEU A CA 1
ATOM 644 C C . LEU A 1 81 ? 3.901 3.055 7.749 1.00 94.06 81 LEU A C 1
ATOM 646 O O . LEU A 1 81 ? 3.580 2.368 8.710 1.00 94.06 81 LEU A O 1
ATOM 650 N N . ASP A 1 82 ? 5.094 3.650 7.658 1.00 91.44 82 ASP A N 1
ATOM 651 C CA . ASP A 1 82 ? 6.172 3.494 8.646 1.00 91.44 82 ASP A CA 1
ATOM 652 C C . ASP A 1 82 ? 5.743 3.878 10.074 1.00 91.44 82 ASP A C 1
ATOM 654 O O . ASP A 1 82 ? 6.128 3.216 11.036 1.00 91.44 82 ASP A O 1
ATOM 658 N N . ALA A 1 83 ? 4.901 4.907 10.225 1.00 91.94 83 ALA A N 1
ATOM 659 C CA . ALA A 1 83 ? 4.421 5.349 11.533 1.00 91.94 83 ALA A CA 1
ATOM 660 C C . ALA A 1 83 ? 3.434 4.343 12.147 1.00 91.94 83 ALA A C 1
ATOM 662 O O . ALA A 1 83 ? 3.557 4.011 13.326 1.00 91.94 83 ALA A O 1
ATOM 663 N N . ALA A 1 84 ? 2.496 3.829 11.346 1.00 93.81 84 ALA A N 1
ATOM 664 C CA . ALA A 1 84 ? 1.551 2.802 11.783 1.00 93.81 84 ALA A CA 1
ATOM 665 C C . ALA A 1 84 ? 2.256 1.469 12.075 1.00 93.81 84 ALA A C 1
ATOM 667 O O . ALA A 1 84 ? 1.999 0.832 13.098 1.00 93.81 84 ALA A O 1
ATOM 668 N N . ALA A 1 85 ? 3.185 1.071 11.204 1.00 94.06 85 ALA A N 1
ATOM 669 C CA . ALA A 1 85 ? 3.959 -0.155 11.333 1.00 94.06 85 ALA A CA 1
ATOM 670 C C . ALA A 1 85 ? 4.866 -0.134 12.565 1.00 94.06 85 ALA A C 1
ATOM 672 O O . ALA A 1 85 ? 4.834 -1.072 13.359 1.00 94.06 85 ALA A O 1
ATOM 673 N N . SER A 1 86 ? 5.619 0.950 12.775 1.00 92.81 86 SER A N 1
ATOM 674 C CA . SER A 1 86 ? 6.508 1.080 13.934 1.00 92.81 86 SER A CA 1
ATOM 675 C C . SER A 1 86 ? 5.742 0.988 15.252 1.00 92.81 86 SER A C 1
ATOM 677 O O . SER A 1 86 ? 6.166 0.279 16.163 1.00 92.81 86 SER A O 1
ATOM 679 N N . ALA A 1 87 ? 4.590 1.655 15.345 1.00 94.75 87 ALA A N 1
ATOM 680 C CA . ALA A 1 87 ? 3.789 1.681 16.564 1.00 94.75 87 ALA A CA 1
ATOM 681 C C . ALA A 1 87 ? 2.993 0.383 16.803 1.00 94.75 87 ALA A C 1
ATOM 683 O O . ALA A 1 87 ? 2.814 -0.017 17.953 1.00 94.75 87 ALA A O 1
ATOM 684 N N . SER A 1 88 ? 2.520 -0.284 15.744 1.00 95.06 88 SER A N 1
ATOM 685 C CA . SER A 1 88 ? 1.686 -1.494 15.863 1.00 95.06 88 SER A CA 1
ATOM 686 C C . SER A 1 88 ? 2.503 -2.782 15.929 1.00 95.06 88 SER A C 1
ATOM 688 O O . SER A 1 88 ? 2.178 -3.681 16.699 1.00 95.06 88 SER A O 1
ATOM 690 N N . LEU A 1 89 ? 3.574 -2.875 15.139 1.00 93.69 89 LEU A N 1
ATOM 691 C CA . LEU A 1 89 ? 4.370 -4.094 14.974 1.00 93.69 89 LEU A CA 1
ATOM 692 C C . LEU A 1 89 ? 5.691 -4.057 15.755 1.00 93.69 89 LEU A C 1
ATOM 694 O O . LEU A 1 89 ? 6.358 -5.083 15.870 1.00 93.69 89 LEU A O 1
ATOM 698 N N . GLY A 1 90 ? 6.102 -2.890 16.266 1.00 86.12 90 GLY A N 1
ATOM 699 C CA . GLY A 1 90 ? 7.393 -2.714 16.940 1.00 86.12 90 GLY A CA 1
ATOM 700 C C . GLY A 1 90 ? 8.602 -2.816 16.001 1.00 86.12 90 GLY A C 1
ATOM 701 O O . GLY A 1 90 ? 9.731 -2.979 16.462 1.00 86.12 90 GLY A O 1
ATOM 702 N N . THR A 1 91 ? 8.386 -2.749 14.684 1.00 71.38 91 THR A N 1
ATOM 703 C CA . THR A 1 91 ? 9.432 -2.865 13.660 1.00 71.38 91 THR A CA 1
ATOM 704 C C . THR A 1 91 ? 9.898 -1.487 13.197 1.00 71.38 91 THR A C 1
ATOM 706 O O . THR A 1 91 ? 9.072 -0.679 12.791 1.00 71.38 91 THR A O 1
ATOM 709 N N . GLY A 1 92 ? 11.208 -1.220 13.226 1.00 60.78 92 GLY A N 1
ATOM 710 C CA . GLY A 1 92 ? 11.796 0.028 12.717 1.00 60.78 92 GLY A CA 1
ATOM 711 C C . GLY A 1 92 ? 11.999 0.058 11.192 1.00 60.78 92 GLY A C 1
ATOM 712 O O . GLY A 1 92 ? 11.978 -0.985 10.540 1.00 60.78 92 GLY A O 1
ATOM 713 N N . LYS A 1 93 ? 12.217 1.278 10.671 1.00 56.72 93 LYS A N 1
ATOM 714 C CA . LYS A 1 93 ? 12.271 1.689 9.251 1.00 56.72 93 LYS A CA 1
ATOM 715 C C . LYS A 1 93 ? 12.812 0.668 8.244 1.00 56.72 93 LYS A C 1
ATOM 717 O O . LYS A 1 93 ? 13.949 0.210 8.350 1.00 56.72 93 LYS A O 1
ATOM 722 N N . SER A 1 94 ? 12.028 0.476 7.184 1.00 52.81 94 SER A N 1
ATOM 723 C CA . SER A 1 94 ? 12.501 0.058 5.858 1.00 52.81 94 SER A CA 1
ATOM 724 C C . SER A 1 94 ? 12.992 1.261 5.045 1.00 52.81 94 SER A C 1
ATOM 726 O O . SER A 1 94 ? 12.795 2.404 5.453 1.00 52.81 94 SER A O 1
ATOM 728 N N . ALA A 1 95 ? 13.717 0.991 3.959 1.00 52.06 95 ALA A N 1
ATOM 729 C CA . ALA A 1 95 ? 14.409 1.959 3.109 1.00 52.06 95 ALA A CA 1
ATOM 730 C C . ALA A 1 95 ? 13.532 3.145 2.635 1.00 52.06 95 ALA A C 1
ATOM 732 O O . ALA A 1 95 ? 12.307 3.098 2.662 1.00 52.06 95 ALA A O 1
ATOM 733 N N . ASP A 1 96 ? 14.173 4.239 2.212 1.00 61.25 96 ASP A N 1
ATOM 734 C CA . ASP A 1 96 ? 13.507 5.472 1.767 1.00 61.25 96 ASP A CA 1
ATOM 735 C C . ASP A 1 96 ? 13.137 5.393 0.270 1.00 61.25 96 ASP A C 1
ATOM 73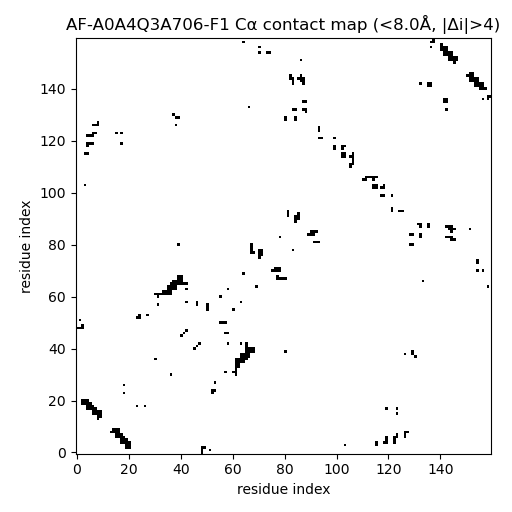7 O O . ASP A 1 96 ? 13.973 5.048 -0.567 1.00 61.25 96 ASP A O 1
ATOM 741 N N . GLY A 1 97 ? 11.909 5.778 -0.098 1.00 61.12 97 GLY A N 1
ATOM 742 C CA . GLY A 1 97 ? 11.441 5.826 -1.492 1.00 61.12 97 GLY A CA 1
ATOM 743 C C . GLY A 1 97 ? 12.264 6.743 -2.414 1.00 61.12 97 GLY A C 1
ATOM 744 O O . GLY A 1 97 ? 12.235 6.583 -3.638 1.00 61.12 97 GLY A O 1
ATOM 745 N N . LEU A 1 98 ? 13.062 7.666 -1.860 1.00 65.75 98 LEU A N 1
ATOM 746 C CA . LEU A 1 98 ? 14.047 8.445 -2.621 1.00 65.75 98 LEU A CA 1
ATOM 747 C C . LEU A 1 98 ? 15.130 7.576 -3.281 1.00 65.75 98 LEU A C 1
ATOM 749 O O . LEU A 1 98 ? 15.718 7.997 -4.283 1.00 65.75 98 LEU A O 1
ATOM 753 N N . ASP A 1 99 ? 15.396 6.378 -2.761 1.00 80.50 99 ASP A N 1
ATOM 754 C CA . ASP A 1 99 ? 16.390 5.471 -3.333 1.00 80.50 99 ASP A CA 1
ATOM 755 C C . ASP A 1 99 ? 15.848 4.708 -4.549 1.00 80.50 99 ASP A C 1
ATOM 757 O O . ASP A 1 99 ? 16.577 4.540 -5.530 1.00 80.50 99 ASP A O 1
ATOM 761 N N . ALA A 1 100 ? 14.547 4.395 -4.585 1.00 85.31 100 ALA A N 1
ATOM 762 C CA . ALA A 1 100 ? 13.910 3.760 -5.742 1.00 85.31 100 ALA A CA 1
ATOM 763 C C . ALA A 1 100 ? 14.004 4.614 -7.019 1.00 85.31 100 ALA A C 1
ATOM 765 O O . ALA A 1 100 ? 14.283 4.096 -8.104 1.00 85.31 100 ALA A O 1
ATOM 766 N N . LEU A 1 101 ? 13.858 5.941 -6.902 1.00 87.88 101 LEU A N 1
ATOM 767 C CA . LEU A 1 101 ? 14.039 6.849 -8.039 1.00 87.88 101 LEU A CA 1
ATOM 768 C C . LEU A 1 101 ? 15.482 6.842 -8.556 1.00 87.88 101 LEU A C 1
ATOM 770 O O . LEU A 1 101 ? 15.689 6.850 -9.771 1.00 87.88 101 LEU A O 1
ATOM 774 N N . LYS A 1 102 ? 16.482 6.806 -7.664 1.00 91.31 102 LYS A N 1
ATOM 775 C CA . LYS A 1 102 ? 17.900 6.741 -8.056 1.00 91.31 102 LYS A CA 1
ATOM 776 C C . LYS A 1 102 ? 18.201 5.433 -8.782 1.00 91.31 102 LYS A C 1
ATOM 778 O O . LYS A 1 102 ? 18.793 5.472 -9.860 1.00 91.31 102 LYS A O 1
ATOM 783 N N . TRP A 1 103 ? 17.732 4.306 -8.243 1.00 93.38 103 TRP A N 1
ATOM 784 C CA . TRP A 1 103 ? 17.882 2.990 -8.864 1.00 93.38 103 TRP A CA 1
ATOM 785 C C . TRP A 1 103 ? 17.223 2.930 -10.243 1.00 93.38 103 TRP A C 1
ATOM 787 O O . TRP A 1 103 ? 17.812 2.407 -11.186 1.00 93.38 103 TRP A O 1
ATOM 797 N N . TRP A 1 104 ? 16.053 3.548 -10.417 1.00 91.75 104 TRP A N 1
ATOM 798 C CA . TRP A 1 104 ? 15.415 3.611 -11.731 1.00 91.75 104 TRP A CA 1
ATOM 799 C C . TRP A 1 104 ? 16.236 4.411 -12.749 1.00 91.75 104 TRP A C 1
ATOM 801 O O . TRP A 1 104 ? 16.415 3.974 -13.887 1.00 91.75 104 TRP A O 1
ATOM 811 N N . GLN A 1 105 ? 16.776 5.572 -12.360 1.00 92.44 105 GLN A N 1
ATOM 812 C CA . GLN A 1 105 ? 17.640 6.346 -13.259 1.00 92.44 105 GLN A CA 1
ATOM 813 C C . GLN A 1 105 ? 18.927 5.587 -13.608 1.00 92.44 105 GLN A C 1
ATOM 815 O O . GLN A 1 105 ? 19.385 5.649 -14.749 1.00 92.44 105 GLN A O 1
ATOM 820 N N . GLU A 1 106 ? 19.493 4.848 -12.654 1.00 93.44 106 GLU A N 1
ATOM 821 C CA . GLU A 1 106 ? 20.653 3.989 -12.884 1.00 93.44 106 GLU A CA 1
ATOM 822 C C . GLU A 1 106 ? 20.339 2.860 -13.872 1.00 93.44 106 GLU A C 1
ATOM 824 O O . GLU A 1 106 ? 21.098 2.666 -14.825 1.00 93.44 106 GLU A O 1
ATOM 829 N N . HIS A 1 107 ? 19.199 2.177 -13.718 1.0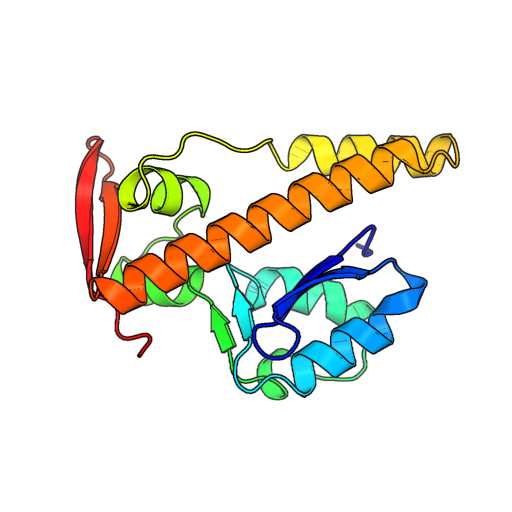0 93.50 107 HIS A N 1
ATOM 830 C CA . HIS A 1 107 ? 18.733 1.177 -14.679 1.00 93.50 107 HIS A CA 1
ATOM 831 C C . HIS A 1 107 ? 18.605 1.783 -16.079 1.00 93.50 107 HIS A C 1
ATOM 833 O O . HIS A 1 107 ? 19.215 1.281 -17.020 1.00 93.50 107 HIS A O 1
ATOM 839 N N . LYS A 1 108 ? 17.908 2.917 -16.224 1.00 93.19 108 LYS A N 1
ATOM 840 C CA . LYS A 1 108 ? 17.753 3.579 -17.530 1.00 93.19 108 LYS A CA 1
ATOM 841 C C . LYS A 1 108 ? 19.081 3.990 -18.169 1.00 93.19 108 LYS A C 1
ATOM 843 O O . LYS A 1 108 ? 19.173 4.041 -19.391 1.00 93.19 108 LYS A O 1
ATOM 848 N N . LYS A 1 109 ? 20.098 4.310 -17.364 1.00 94.81 109 LYS A N 1
ATOM 849 C CA . LYS A 1 109 ? 21.428 4.701 -17.853 1.00 94.81 109 LYS A CA 1
ATOM 850 C C . LYS A 1 109 ? 22.285 3.500 -18.258 1.00 94.81 109 LYS A C 1
ATOM 852 O O . LYS A 1 109 ? 23.085 3.616 -19.180 1.00 94.81 109 LYS A O 1
ATOM 857 N N . THR A 1 110 ? 22.175 2.390 -17.535 1.00 95.12 110 THR A N 1
ATOM 858 C CA . THR A 1 110 ? 23.113 1.257 -17.633 1.00 95.12 110 THR A CA 1
ATOM 859 C C . THR A 1 110 ? 22.528 0.028 -18.323 1.00 95.12 110 THR A C 1
ATOM 861 O O . THR A 1 110 ? 23.286 -0.815 -18.791 1.00 95.12 110 THR A O 1
ATOM 864 N N . GLY A 1 111 ? 21.201 -0.108 -18.355 1.00 92.38 111 GLY A N 1
ATOM 865 C CA . GLY A 1 111 ? 20.504 -1.345 -18.711 1.00 92.38 111 GLY A CA 1
ATOM 866 C C . GLY A 1 111 ? 20.649 -2.466 -17.671 1.00 92.38 111 GLY A C 1
ATOM 867 O O . GLY A 1 111 ? 20.157 -3.567 -17.902 1.00 92.38 111 GLY A O 1
ATOM 868 N N . SER A 1 112 ? 21.315 -2.220 -16.532 1.00 93.56 112 SER A N 1
ATOM 869 C CA . SER A 1 112 ? 21.523 -3.226 -15.484 1.00 93.56 112 SER A CA 1
ATOM 870 C C . SER A 1 112 ? 20.205 -3.598 -14.812 1.00 93.56 112 SER A C 1
ATOM 872 O O . SER A 1 112 ? 19.409 -2.721 -14.486 1.00 93.56 112 SER A O 1
ATOM 874 N N 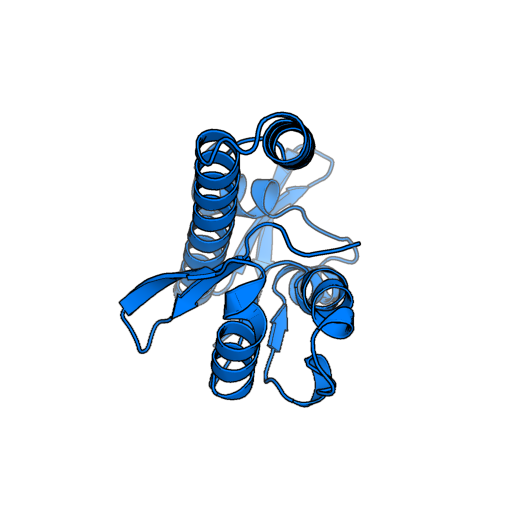. LEU A 1 113 ? 19.983 -4.886 -14.551 1.00 92.50 113 LEU A N 1
ATOM 875 C CA . LEU A 1 113 ? 18.804 -5.364 -13.821 1.00 92.50 113 LEU A CA 1
ATOM 876 C C . LEU A 1 113 ? 18.962 -5.257 -12.296 1.00 92.50 113 LEU A C 1
ATOM 878 O O . LEU A 1 113 ? 17.968 -5.312 -11.578 1.00 92.50 113 LEU A O 1
ATOM 882 N N . GLU A 1 114 ? 20.180 -5.065 -11.783 1.00 94.06 114 GLU A N 1
ATOM 883 C CA . GLU A 1 114 ? 20.435 -4.973 -10.338 1.00 94.06 114 GLU A CA 1
ATOM 884 C C . GLU A 1 114 ? 19.628 -3.847 -9.655 1.00 94.06 114 GLU A C 1
ATOM 886 O O . GLU A 1 114 ? 19.001 -4.113 -8.627 1.00 94.06 114 GLU A O 1
ATOM 891 N N . PRO A 1 115 ? 19.536 -2.617 -10.206 1.00 93.81 115 PRO A N 1
ATOM 892 C CA . PRO A 1 115 ? 18.711 -1.574 -9.607 1.00 93.81 115 PRO A CA 1
ATOM 893 C C . PRO A 1 115 ? 17.212 -1.908 -9.629 1.00 93.81 115 PRO A C 1
ATOM 895 O O . PRO A 1 115 ? 16.503 -1.547 -8.694 1.00 93.81 115 PRO A O 1
ATOM 898 N N . LEU A 1 116 ? 16.721 -2.639 -10.641 1.00 92.56 116 LEU A N 1
ATOM 899 C CA . LEU A 1 116 ? 15.326 -3.099 -10.661 1.00 92.56 116 LEU A CA 1
ATOM 900 C C . LEU A 1 116 ? 15.046 -4.093 -9.536 1.00 92.56 116 LEU A C 1
ATOM 902 O O . LEU A 1 116 ? 13.996 -4.009 -8.907 1.00 92.56 116 LEU A O 1
ATOM 906 N N . MET A 1 117 ? 15.996 -4.982 -9.235 1.00 93.31 117 MET A N 1
ATOM 907 C CA . MET A 1 117 ? 15.868 -5.909 -8.108 1.00 93.31 117 MET A CA 1
ATOM 908 C C . MET A 1 117 ? 15.787 -5.173 -6.767 1.00 93.31 117 MET A C 1
ATOM 910 O O . MET A 1 117 ? 14.987 -5.562 -5.922 1.00 93.31 117 MET A O 1
ATOM 914 N N . LYS A 1 118 ? 16.536 -4.076 -6.590 1.00 93.19 118 LYS A N 1
ATOM 915 C CA . LYS A 1 118 ? 16.444 -3.229 -5.385 1.00 93.19 118 LYS A CA 1
ATOM 916 C C . LYS A 1 118 ? 15.079 -2.550 -5.264 1.00 93.19 118 LYS A C 1
ATOM 918 O O . LYS A 1 118 ? 14.507 -2.514 -4.178 1.00 93.19 118 LYS A O 1
ATOM 923 N N . ILE A 1 119 ? 14.527 -2.056 -6.378 1.00 93.50 119 ILE A N 1
ATOM 924 C CA . ILE A 1 119 ? 13.162 -1.504 -6.403 1.00 93.50 119 ILE A CA 1
ATOM 925 C C . ILE A 1 119 ? 12.147 -2.598 -6.051 1.00 93.50 119 ILE A C 1
ATOM 927 O O . ILE A 1 119 ? 11.274 -2.369 -5.221 1.00 93.50 119 ILE A O 1
ATOM 931 N N . ALA A 1 120 ? 12.280 -3.795 -6.629 1.00 94.25 120 ALA A N 1
ATOM 932 C CA . ALA A 1 120 ? 11.387 -4.915 -6.351 1.00 94.25 120 ALA A CA 1
ATOM 933 C C . ALA A 1 120 ? 11.427 -5.341 -4.876 1.00 94.25 120 ALA A C 1
ATOM 935 O O . ALA A 1 120 ? 10.379 -5.571 -4.280 1.00 94.25 120 ALA A O 1
ATOM 936 N N . GLU A 1 121 ? 12.618 -5.417 -4.278 1.00 93.31 121 GLU A N 1
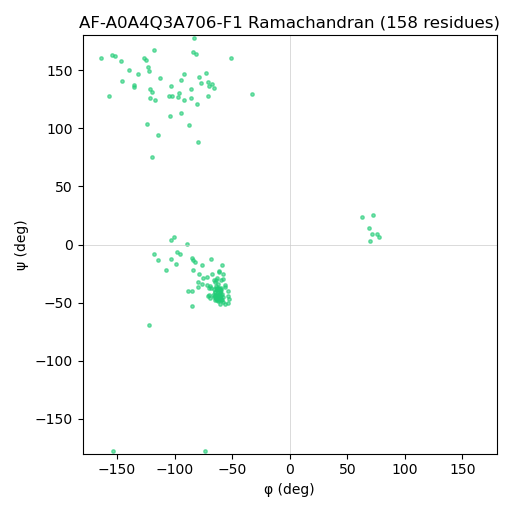ATOM 937 C CA . GLU A 1 121 ? 12.797 -5.730 -2.857 1.00 93.31 121 GLU A CA 1
ATOM 938 C C . GLU A 1 121 ? 12.150 -4.668 -1.961 1.00 93.31 121 GLU A C 1
ATOM 940 O O . GLU A 1 121 ? 11.423 -5.010 -1.028 1.00 93.31 121 GLU A O 1
ATOM 945 N N . TYR A 1 122 ? 12.347 -3.389 -2.287 1.00 91.56 122 TYR A N 1
ATOM 946 C CA . TYR A 1 122 ? 11.716 -2.278 -1.582 1.00 91.56 122 TYR A CA 1
ATOM 947 C C . TYR A 1 122 ? 10.182 -2.341 -1.660 1.00 91.56 122 TYR A C 1
ATOM 949 O O . TYR A 1 122 ? 9.513 -2.357 -0.627 1.00 91.56 122 TYR A O 1
ATOM 957 N N . CYS A 1 123 ? 9.616 -2.481 -2.863 1.00 93.62 123 CYS A N 1
ATOM 958 C CA . CYS A 1 123 ? 8.170 -2.622 -3.050 1.00 93.62 123 CYS A CA 1
ATOM 959 C C . CYS A 1 123 ? 7.616 -3.864 -2.334 1.00 93.62 123 CYS A C 1
ATOM 961 O O . CYS A 1 123 ? 6.561 -3.802 -1.707 1.00 93.62 123 CYS A O 1
ATOM 963 N N . ALA A 1 124 ? 8.329 -4.994 -2.377 1.00 95.00 124 ALA A N 1
ATOM 964 C CA . ALA A 1 124 ? 7.928 -6.204 -1.667 1.00 95.00 124 ALA A CA 1
ATOM 965 C C . ALA A 1 124 ? 7.925 -6.009 -0.147 1.00 95.00 124 ALA A C 1
ATOM 967 O O . ALA A 1 124 ? 7.052 -6.551 0.537 1.00 95.00 124 ALA A O 1
ATOM 968 N N . PHE A 1 125 ? 8.864 -5.226 0.388 1.00 93.31 125 PHE A N 1
ATOM 969 C CA . PHE A 1 125 ? 8.864 -4.877 1.801 1.00 93.31 125 PHE A CA 1
ATOM 970 C C . PHE A 1 125 ? 7.652 -4.016 2.166 1.00 93.31 125 PHE A C 1
ATOM 972 O O . PHE A 1 125 ? 6.973 -4.328 3.142 1.00 93.31 125 PHE A O 1
ATOM 979 N N . ASP A 1 126 ? 7.324 -2.997 1.372 1.00 93.19 126 ASP A N 1
ATOM 980 C CA . ASP A 1 126 ? 6.152 -2.150 1.624 1.00 93.19 126 ASP A CA 1
ATOM 981 C C . ASP A 1 126 ? 4.843 -2.956 1.565 1.00 93.19 126 ASP A C 1
ATOM 983 O O . ASP A 1 126 ? 3.995 -2.827 2.454 1.00 93.19 126 ASP A O 1
ATOM 987 N N . VAL A 1 127 ? 4.706 -3.879 0.604 1.00 96.50 127 VAL A N 1
ATOM 988 C CA . VAL A 1 127 ? 3.572 -4.821 0.541 1.00 96.50 127 VAL A CA 1
ATOM 989 C C . VAL A 1 127 ? 3.530 -5.719 1.778 1.00 96.50 127 VAL A C 1
ATOM 991 O O . VAL A 1 127 ? 2.466 -5.923 2.366 1.00 96.50 127 VAL A O 1
ATOM 994 N N . LYS A 1 128 ? 4.682 -6.238 2.219 1.00 95.75 128 LYS A N 1
ATOM 995 C CA . LYS A 1 128 ? 4.776 -7.066 3.427 1.00 95.75 128 LYS A CA 1
ATOM 996 C C . LYS A 1 128 ? 4.334 -6.297 4.668 1.00 95.75 128 LYS A C 1
ATOM 998 O O . LYS A 1 128 ? 3.556 -6.824 5.457 1.00 95.75 128 LYS A O 1
ATOM 1003 N N . VAL A 1 129 ? 4.822 -5.072 4.855 1.00 95.19 129 VAL A N 1
ATOM 1004 C CA . VAL A 1 129 ? 4.463 -4.233 6.006 1.00 95.19 129 VAL A CA 1
ATOM 1005 C C . VAL A 1 129 ? 2.981 -3.897 5.979 1.00 95.19 129 VAL A C 1
ATOM 1007 O O . VAL A 1 129 ? 2.312 -4.068 6.992 1.00 95.19 129 VAL A O 1
ATOM 1010 N N . THR A 1 130 ? 2.458 -3.500 4.819 1.00 96.69 130 THR A N 1
ATOM 1011 C CA . THR A 1 130 ? 1.029 -3.237 4.601 1.00 96.69 130 THR A CA 1
ATOM 1012 C C . THR A 1 130 ? 0.189 -4.442 5.023 1.00 96.69 130 THR A C 1
ATOM 1014 O O . THR A 1 130 ? -0.713 -4.308 5.848 1.00 96.69 130 THR A O 1
ATOM 1017 N N . LYS A 1 131 ? 0.544 -5.647 4.556 1.00 97.25 131 LYS A N 1
ATOM 1018 C CA . LYS A 1 131 ? -0.107 -6.898 4.967 1.00 97.25 131 LYS A CA 1
ATOM 1019 C C . LYS A 1 131 ? -0.033 -7.121 6.481 1.00 97.25 131 LYS A C 1
ATOM 1021 O O . LYS A 1 131 ? -1.055 -7.407 7.093 1.00 97.25 131 LYS A O 1
ATOM 1026 N N . CYS A 1 132 ? 1.143 -6.986 7.094 1.00 97.00 132 CYS A N 1
ATOM 1027 C CA . CYS A 1 132 ? 1.305 -7.203 8.535 1.00 97.00 132 CYS A CA 1
ATOM 1028 C C . CYS A 1 132 ? 0.489 -6.205 9.375 1.00 97.00 132 CYS A C 1
ATOM 1030 O O . CYS A 1 132 ? -0.076 -6.583 10.397 1.00 97.00 132 CYS A O 1
ATOM 1032 N N . VAL A 1 133 ? 0.418 -4.938 8.954 1.00 96.88 133 VAL A N 1
ATOM 1033 C CA . VAL A 1 133 ? -0.397 -3.905 9.612 1.00 96.88 133 VAL A CA 1
ATOM 1034 C C . VAL A 1 133 ? -1.883 -4.240 9.492 1.00 96.88 133 VAL A C 1
ATOM 1036 O O . VAL A 1 133 ? -2.603 -4.185 10.487 1.00 96.88 133 VAL A O 1
ATOM 1039 N N . HIS A 1 134 ? -2.329 -4.656 8.306 1.00 97.62 134 HIS A N 1
ATOM 1040 C CA . HIS A 1 134 ? -3.700 -5.109 8.089 1.00 97.62 134 HIS A CA 1
ATOM 1041 C C . HIS A 1 134 ? -4.056 -6.308 8.986 1.00 97.62 134 HIS A C 1
ATOM 1043 O O . HIS A 1 134 ? -5.064 -6.286 9.686 1.00 97.62 134 HIS A O 1
ATOM 1049 N N . GLU A 1 135 ? -3.197 -7.328 9.043 1.00 97.19 135 GLU A N 1
ATOM 1050 C CA . GLU A 1 135 ? -3.400 -8.506 9.897 1.00 97.19 135 GLU A CA 1
ATOM 1051 C C . GLU A 1 135 ? -3.413 -8.153 11.391 1.00 97.19 135 GLU A C 1
ATOM 1053 O O . GLU A 1 135 ? -4.227 -8.692 12.143 1.00 97.19 135 GLU A O 1
ATOM 1058 N N . TYR A 1 136 ? -2.563 -7.214 11.826 1.00 97.44 136 TYR A N 1
ATOM 1059 C CA . TYR A 1 136 ? -2.603 -6.687 13.191 1.00 97.44 136 TYR A CA 1
ATOM 1060 C C . TYR A 1 136 ? -3.956 -6.034 13.490 1.00 97.44 136 TYR A C 1
ATOM 1062 O O . TYR A 1 136 ? -4.557 -6.333 14.523 1.00 97.44 136 TYR A O 1
ATOM 1070 N N . ALA A 1 137 ? -4.455 -5.177 12.596 1.00 97.12 137 ALA A N 1
ATOM 1071 C CA . ALA A 1 137 ? -5.748 -4.526 12.773 1.00 97.12 137 ALA A CA 1
ATOM 1072 C C . ALA A 1 137 ? -6.898 -5.527 12.871 1.00 97.12 137 ALA A C 1
ATOM 1074 O O . ALA A 1 137 ? -7.719 -5.409 13.775 1.00 97.12 137 ALA A O 1
ATOM 1075 N N . LEU A 1 138 ? -6.936 -6.534 11.995 1.00 96.94 138 LEU A N 1
ATOM 1076 C CA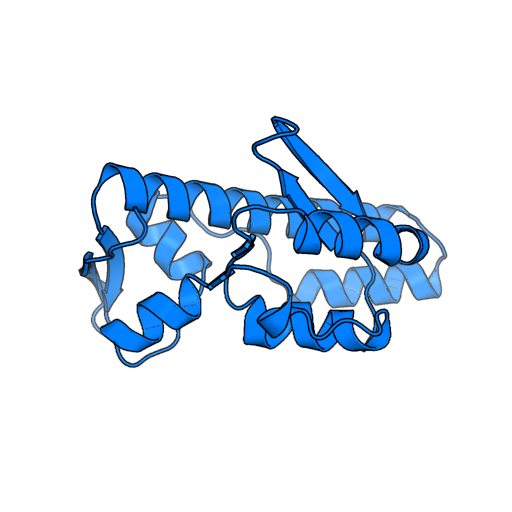 . LEU A 1 138 ? -7.973 -7.568 12.031 1.00 96.94 138 LEU A CA 1
ATOM 1077 C C . LEU A 1 138 ? -7.952 -8.363 13.343 1.00 96.94 138 LEU A C 1
ATOM 1079 O O . LEU A 1 138 ? -9.005 -8.701 13.877 1.00 96.94 138 LEU A O 1
ATOM 1083 N N . ALA A 1 139 ? -6.765 -8.639 13.886 1.00 97.19 139 ALA A N 1
ATOM 1084 C CA . ALA A 1 139 ? -6.627 -9.379 15.137 1.00 97.19 139 ALA A CA 1
ATOM 1085 C C . ALA A 1 139 ? -6.970 -8.547 16.389 1.00 97.19 139 ALA A C 1
ATOM 1087 O O . ALA A 1 139 ? -7.387 -9.116 17.396 1.00 97.19 139 ALA A O 1
ATOM 1088 N N . ASN A 1 140 ? -6.777 -7.224 16.350 1.00 96.94 140 ASN A N 1
ATOM 1089 C CA . ASN A 1 140 ? -6.860 -6.358 17.535 1.00 96.94 140 ASN A CA 1
ATOM 1090 C C . ASN A 1 140 ? -8.021 -5.343 17.507 1.00 96.94 140 ASN A C 1
ATOM 1092 O O . ASN A 1 140 ? -8.305 -4.717 18.528 1.00 96.94 140 ASN A O 1
ATOM 1096 N N . GLY A 1 141 ? -8.668 -5.137 16.357 1.00 96.31 141 GLY A N 1
ATOM 1097 C CA . GLY A 1 141 ? -9.714 -4.125 16.150 1.00 96.31 141 GLY A CA 1
ATOM 1098 C C . GLY A 1 141 ? -9.211 -2.675 16.129 1.00 96.31 141 GLY A C 1
ATOM 1099 O O . GLY A 1 141 ? -10.012 -1.741 16.162 1.00 96.31 141 GLY A O 1
ATOM 1100 N N . HIS A 1 142 ? -7.893 -2.459 16.114 1.00 96.56 142 HIS A N 1
ATOM 1101 C CA . HIS A 1 142 ? -7.281 -1.131 16.115 1.00 96.56 142 HIS A CA 1
ATOM 1102 C C . HIS A 1 142 ? -5.885 -1.134 15.474 1.00 96.56 142 HIS A C 1
ATOM 1104 O O . HIS A 1 142 ? -5.233 -2.172 15.375 1.00 96.56 142 HIS A O 1
ATOM 1110 N N . ILE A 1 143 ? -5.401 0.054 15.110 1.00 96.38 143 ILE A N 1
ATOM 1111 C CA . ILE A 1 143 ? -4.004 0.348 14.760 1.00 96.38 143 ILE A CA 1
ATOM 1112 C C . ILE A 1 143 ? -3.403 1.266 15.819 1.00 96.38 143 ILE A C 1
ATOM 1114 O O . ILE A 1 143 ? -4.071 2.169 16.317 1.00 96.38 143 ILE A O 1
ATOM 1118 N N . LYS A 1 144 ? -2.126 1.070 16.146 1.00 96.44 144 LYS A N 1
ATOM 1119 C CA . LYS A 1 144 ? -1.373 1.975 17.018 1.00 96.44 144 LYS A CA 1
ATOM 1120 C C . LYS A 1 144 ? -0.640 3.035 16.209 1.00 96.44 144 LYS A C 1
ATOM 1122 O O . LYS A 1 144 ? -0.157 2.764 15.110 1.00 96.44 144 LYS A O 1
ATOM 1127 N N . TYR A 1 145 ? -0.511 4.230 16.776 1.00 94.81 145 TYR A N 1
ATOM 1128 C CA . TYR A 1 145 ? 0.285 5.321 16.214 1.00 94.81 145 TYR A CA 1
ATOM 1129 C C . TYR A 1 145 ? 0.810 6.252 17.309 1.00 94.81 145 TYR A C 1
ATOM 1131 O O . TYR A 1 145 ? 0.299 6.254 18.424 1.00 94.81 145 TYR A O 1
ATOM 1139 N N . HIS A 1 146 ? 1.823 7.060 16.997 1.00 92.31 146 HIS A N 1
ATOM 1140 C CA . HIS A 1 146 ? 2.273 8.130 17.888 1.00 92.31 146 HIS A CA 1
ATOM 1141 C C . HIS A 1 146 ? 1.629 9.460 17.495 1.00 92.31 146 HIS A C 1
ATOM 1143 O O . HIS A 1 146 ? 1.658 9.845 16.323 1.00 92.31 146 HIS A O 1
ATOM 1149 N N . ASP A 1 147 ? 1.058 10.171 18.465 1.00 91.19 147 ASP A N 1
ATOM 1150 C CA . ASP A 1 147 ? 0.531 11.517 18.249 1.00 91.19 147 ASP A CA 1
ATOM 1151 C C . ASP A 1 147 ? 1.650 12.568 18.098 1.00 91.19 147 ASP A C 1
ATOM 1153 O O . ASP A 1 147 ? 2.847 12.269 18.123 1.00 91.19 147 ASP A O 1
ATOM 1157 N N . ARG A 1 148 ? 1.269 13.844 17.952 1.00 86.81 148 ARG A N 1
ATOM 1158 C CA . ARG A 1 148 ? 2.233 14.955 17.827 1.00 86.81 148 ARG A CA 1
ATOM 1159 C C . ARG A 1 148 ? 3.138 15.120 19.055 1.00 86.81 148 ARG A C 1
ATOM 1161 O O . ARG A 1 148 ? 4.203 15.715 18.927 1.00 86.81 148 ARG A O 1
ATOM 1168 N N . GLY A 1 149 ? 2.712 14.636 20.221 1.00 89.94 149 GLY A N 1
ATOM 1169 C CA . GLY A 1 149 ? 3.486 14.622 21.461 1.00 89.94 149 GLY A CA 1
ATOM 1170 C C . GLY A 1 149 ? 4.334 13.360 21.641 1.00 89.94 149 GLY A C 1
ATOM 1171 O O . GLY A 1 149 ? 5.012 13.235 22.658 1.00 89.94 149 GLY A O 1
ATOM 1172 N N . GLY A 1 150 ? 4.308 12.426 20.684 1.00 89.44 150 GLY A N 1
ATOM 1173 C CA . GLY A 1 150 ? 5.006 11.145 20.766 1.00 89.44 150 GLY A CA 1
ATOM 1174 C C . GLY A 1 150 ? 4.306 10.112 21.652 1.00 89.44 150 GLY A C 1
ATOM 1175 O O . GLY A 1 150 ? 4.860 9.036 21.881 1.00 89.44 150 GLY A O 1
ATOM 1176 N N . GLN A 1 151 ? 3.100 10.399 22.147 1.00 94.00 151 GLN A N 1
ATOM 1177 C CA . GLN A 1 151 ? 2.339 9.461 22.970 1.00 94.00 151 GLN A CA 1
ATOM 1178 C C . GLN A 1 151 ? 1.717 8.388 22.080 1.00 94.00 151 GLN A C 1
ATOM 1180 O O . GLN A 1 151 ? 1.223 8.688 20.993 1.00 94.00 151 GLN A O 1
ATOM 1185 N N . LEU A 1 152 ? 1.747 7.139 22.544 1.00 95.56 152 LEU A N 1
ATOM 1186 C CA . LEU A 1 152 ? 1.106 6.028 21.850 1.00 95.56 152 LEU A CA 1
ATOM 1187 C C . LEU A 1 152 ? -0.416 6.163 21.969 1.00 95.56 152 LEU A C 1
ATOM 1189 O O . LEU A 1 152 ? -0.943 6.293 23.071 1.00 95.56 152 LEU A O 1
ATOM 1193 N N . GLN A 1 153 ? -1.097 6.115 20.834 1.00 96.62 153 GLN A N 1
ATOM 1194 C CA . GLN A 1 153 ? -2.546 6.176 20.696 1.00 96.62 153 GLN A CA 1
ATOM 1195 C C . GLN A 1 153 ? -3.041 4.982 19.877 1.00 96.62 153 GLN A C 1
ATOM 1197 O O . GLN A 1 153 ? -2.275 4.367 19.129 1.00 96.62 153 GLN A O 1
ATOM 1202 N N . GLU A 1 154 ? -4.332 4.683 19.995 1.00 96.69 154 GLU A N 1
ATOM 1203 C CA . GLU A 1 154 ? -5.010 3.629 19.241 1.00 96.69 154 GLU A CA 1
ATOM 1204 C C . GLU A 1 154 ? -6.132 4.228 18.389 1.00 96.69 154 GLU A C 1
ATOM 1206 O O . GLU A 1 154 ? -6.955 5.008 18.865 1.00 96.69 154 GLU A O 1
ATOM 1211 N N . ALA A 1 155 ? -6.155 3.858 17.112 1.00 95.94 155 ALA A N 1
ATOM 1212 C CA . ALA A 1 155 ? -7.216 4.169 16.170 1.00 95.94 155 ALA A CA 1
ATOM 1213 C C . ALA A 1 155 ? -8.058 2.908 15.966 1.00 95.94 155 ALA A C 1
ATOM 1215 O O . ALA A 1 155 ? -7.568 1.931 15.397 1.00 95.94 155 ALA A O 1
ATOM 1216 N N . VAL A 1 156 ? -9.301 2.912 16.451 1.00 96.19 156 VAL A N 1
ATOM 1217 C CA . VAL A 1 156 ? -10.247 1.806 16.236 1.00 96.19 156 VAL A CA 1
ATOM 1218 C C . VAL A 1 156 ? -10.577 1.717 14.749 1.00 96.19 156 VAL A C 1
ATOM 1220 O O . VAL A 1 156 ? -10.851 2.737 14.118 1.00 96.19 156 VAL A O 1
ATOM 1223 N N . VAL A 1 157 ? -10.561 0.504 14.197 1.00 95.25 157 VAL A N 1
ATOM 1224 C CA . VAL A 1 157 ? -10.850 0.252 12.781 1.00 95.25 157 VAL A CA 1
ATOM 1225 C C . VAL A 1 157 ? -11.841 -0.896 12.626 1.00 95.25 157 VAL A C 1
ATOM 1227 O O . VAL A 1 157 ? -11.840 -1.842 13.410 1.00 95.25 157 VAL A O 1
ATOM 1230 N N . SER A 1 158 ? -12.683 -0.818 11.596 1.00 92.44 158 SER A N 1
ATOM 1231 C CA . SER A 1 158 ? -13.660 -1.855 11.245 1.00 92.44 158 SER A CA 1
ATOM 1232 C C . SER A 1 158 ? -13.374 -2.363 9.834 1.00 92.44 158 SER A C 1
ATOM 1234 O O . SER A 1 158 ? -14.044 -1.973 8.882 1.00 92.44 158 SER A O 1
ATOM 1236 N N . TRP A 1 159 ? -12.328 -3.180 9.698 1.00 93.06 159 TRP A N 1
ATOM 1237 C CA . TRP A 1 159 ? -11.878 -3.754 8.418 1.00 93.06 159 TRP A CA 1
ATOM 1238 C C . TRP A 1 159 ? -12.278 -5.229 8.231 1.00 93.06 159 TRP A C 1
ATOM 1240 O O . TRP A 1 159 ? -11.875 -5.846 7.248 1.00 93.06 159 TRP A O 1
ATOM 1250 N N . ALA A 1 160 ? -13.031 -5.781 9.187 1.00 72.81 160 ALA A N 1
ATOM 1251 C CA . ALA A 1 160 ? -13.539 -7.153 9.194 1.00 72.81 160 ALA A CA 1
ATOM 1252 C C . ALA A 1 160 ? -14.980 -7.236 8.676 1.00 72.81 160 ALA A C 1
ATOM 1254 O O . ALA A 1 160 ? -15.739 -6.263 8.898 1.00 72.81 160 ALA A O 1
#